Protein AF-A0A235BPC6-F1 (afdb_monomer)

Structure (mmCIF, N/CA/C/O backbone):
data_AF-A0A235BPC6-F1
#
_entry.id   AF-A0A235BPC6-F1
#
loop_
_atom_site.group_PDB
_atom_site.id
_atom_site.type_symbol
_atom_site.label_atom_id
_atom_site.label_alt_id
_atom_site.label_comp_id
_atom_site.label_asym_id
_atom_site.label_entity_id
_atom_site.label_seq_id
_atom_site.pdbx_PDB_ins_code
_atom_site.Cartn_x
_atom_site.Cartn_y
_atom_site.Cartn_z
_atom_site.occupancy
_atom_site.B_iso_or_equiv
_atom_site.auth_seq_id
_atom_site.auth_comp_id
_atom_site.auth_asym_id
_atom_site.auth_atom_id
_atom_site.pdbx_PDB_model_num
ATOM 1 N N . MET A 1 1 ? -9.618 -4.791 -4.741 1.00 77.25 1 MET A N 1
ATOM 2 C CA . MET A 1 1 ? -10.696 -5.537 -4.053 1.00 77.25 1 MET A CA 1
ATOM 3 C C . MET A 1 1 ? -10.531 -5.384 -2.550 1.00 77.25 1 MET A C 1
ATOM 5 O O . MET A 1 1 ? -9.398 -5.250 -2.100 1.00 77.25 1 MET A O 1
ATOM 9 N N . GLY A 1 2 ? -11.625 -5.402 -1.790 1.00 83.94 2 GLY A N 1
ATOM 10 C CA . GLY A 1 2 ? -11.608 -5.331 -0.327 1.00 83.94 2 GLY A CA 1
ATOM 11 C C . GLY A 1 2 ? -12.737 -6.159 0.284 1.00 83.94 2 GLY A C 1
ATOM 12 O O . GLY A 1 2 ? -13.767 -6.357 -0.355 1.00 83.94 2 GLY A O 1
ATOM 13 N N . PHE A 1 3 ? -12.518 -6.650 1.498 1.00 88.00 3 PHE A N 1
ATOM 14 C CA . PHE A 1 3 ? -13.425 -7.493 2.269 1.00 88.00 3 PHE A CA 1
ATOM 15 C C . PHE A 1 3 ? -13.431 -7.025 3.731 1.00 88.00 3 PHE A C 1
ATOM 17 O O . PHE A 1 3 ? -12.368 -6.809 4.314 1.00 88.00 3 PHE A O 1
ATOM 24 N N . GLU A 1 4 ? -14.618 -6.873 4.319 1.00 90.44 4 GLU A N 1
ATOM 25 C CA . GLU A 1 4 ? -14.821 -6.602 5.748 1.00 90.44 4 GLU A CA 1
ATOM 26 C C . GLU A 1 4 ? -15.591 -7.774 6.367 1.00 90.44 4 GLU A C 1
ATOM 28 O O . GLU A 1 4 ? -16.585 -8.232 5.805 1.00 90.44 4 GLU A O 1
ATOM 33 N N . TYR A 1 5 ? -15.154 -8.231 7.540 1.00 91.75 5 TYR A N 1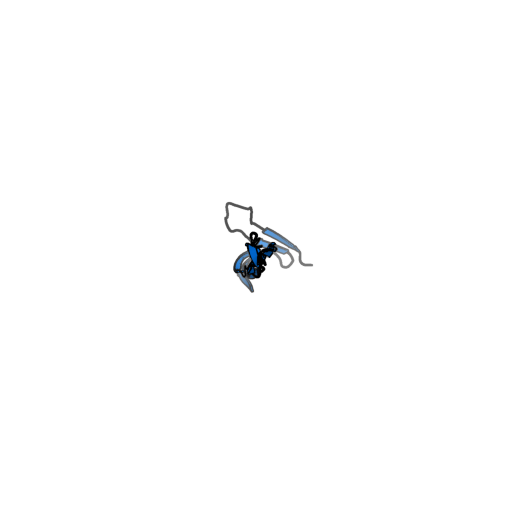
ATOM 34 C CA . TYR A 1 5 ? -15.825 -9.271 8.314 1.00 91.75 5 TYR A CA 1
ATOM 35 C C . TYR A 1 5 ? -15.955 -8.857 9.777 1.00 91.75 5 TYR A C 1
ATOM 37 O O . TYR A 1 5 ? -14.959 -8.567 10.437 1.00 91.75 5 TYR A O 1
ATOM 45 N N . ARG A 1 6 ? -17.180 -8.853 10.309 1.00 92.00 6 ARG A N 1
ATOM 46 C CA . ARG A 1 6 ? -17.443 -8.536 11.720 1.00 92.00 6 ARG A CA 1
ATOM 47 C C . ARG A 1 6 ? -17.251 -9.793 12.556 1.00 92.00 6 ARG A C 1
ATOM 49 O O . ARG A 1 6 ? -18.015 -10.742 12.430 1.00 92.00 6 ARG A O 1
ATOM 56 N N . ILE A 1 7 ? -16.215 -9.788 13.391 1.00 90.06 7 ILE A N 1
ATOM 57 C CA . ILE A 1 7 ? -15.919 -10.872 14.337 1.00 90.06 7 ILE A CA 1
ATOM 58 C C . ILE A 1 7 ? -16.857 -10.755 15.545 1.00 90.06 7 ILE A C 1
ATOM 60 O O . ILE A 1 7 ? -17.407 -11.747 16.010 1.00 90.06 7 ILE A O 1
ATOM 64 N N . LEU A 1 8 ? -17.049 -9.528 16.035 1.00 89.88 8 LEU A N 1
ATOM 65 C CA . LEU A 1 8 ? -17.964 -9.163 17.118 1.00 89.88 8 LEU A CA 1
ATOM 66 C C . LEU A 1 8 ? -18.650 -7.841 16.747 1.00 89.88 8 LEU A C 1
ATOM 68 O O . LEU A 1 8 ? -18.163 -7.127 15.873 1.00 89.88 8 LEU A O 1
ATOM 72 N N . SER A 1 9 ? -19.737 -7.469 17.434 1.00 86.31 9 SER A N 1
ATOM 73 C CA . SER A 1 9 ? -20.441 -6.201 17.163 1.00 86.31 9 SER A CA 1
ATOM 74 C C . SER A 1 9 ? -19.511 -4.972 17.117 1.00 86.31 9 SER A C 1
ATOM 76 O O . SER A 1 9 ? -19.614 -4.214 16.153 1.00 86.31 9 SER A O 1
ATOM 78 N N . PRO A 1 10 ? -18.560 -4.785 18.061 1.00 92.56 10 PRO A N 1
ATOM 79 C CA . PRO A 1 10 ? -17.619 -3.675 17.992 1.00 92.56 10 PRO A CA 1
ATOM 80 C C . PRO A 1 10 ? -16.332 -3.986 17.212 1.00 92.56 10 PRO A C 1
ATOM 82 O O . PRO A 1 10 ? -15.485 -3.108 17.155 1.00 92.56 10 PRO A O 1
ATOM 85 N N . LEU A 1 11 ? -16.112 -5.189 16.657 1.00 93.75 11 LEU A N 1
ATOM 86 C CA . LEU A 1 11 ? -14.808 -5.596 16.103 1.00 93.75 11 LEU A CA 1
ATOM 87 C C . LEU A 1 11 ? -14.918 -6.183 14.688 1.00 93.75 11 LEU A C 1
ATOM 89 O O . LEU A 1 11 ? -15.480 -7.264 14.491 1.00 93.75 11 LEU A O 1
ATOM 93 N N . ALA A 1 12 ? -14.298 -5.513 13.718 1.00 93.56 12 ALA A N 1
ATOM 94 C CA . ALA A 1 12 ? -14.239 -5.933 12.322 1.00 93.56 12 ALA A CA 1
ATOM 95 C C . ALA A 1 12 ? -12.798 -6.174 11.849 1.00 93.56 12 ALA A C 1
ATOM 97 O O . ALA A 1 12 ? -11.904 -5.373 12.107 1.00 93.56 12 ALA A O 1
ATOM 98 N N . LEU A 1 13 ? -12.584 -7.254 11.100 1.00 91.62 13 LEU A N 1
ATOM 99 C CA . LEU A 1 13 ? -11.382 -7.489 10.304 1.00 91.62 13 LEU A CA 1
ATOM 100 C C . LEU A 1 13 ? -11.584 -6.896 8.906 1.00 91.62 13 LEU A C 1
ATOM 102 O O . LEU A 1 13 ? -12.655 -7.050 8.317 1.00 91.62 13 LEU A O 1
ATOM 106 N N . ARG A 1 14 ? -10.544 -6.280 8.343 1.00 90.44 14 ARG A N 1
ATOM 107 C CA . ARG A 1 14 ? -10.509 -5.845 6.942 1.00 90.44 14 ARG A CA 1
ATOM 108 C C . ARG A 1 14 ? -9.321 -6.450 6.220 1.00 90.44 14 ARG A C 1
ATOM 110 O O . ARG A 1 14 ? -8.218 -6.468 6.756 1.00 90.44 14 ARG A O 1
ATOM 117 N N . LEU A 1 15 ? -9.550 -6.900 4.993 1.00 89.25 15 LEU A N 1
ATOM 118 C CA . LEU A 1 15 ? -8.546 -7.449 4.084 1.00 89.25 15 LEU A CA 1
ATOM 119 C C . LEU A 1 15 ? -8.702 -6.778 2.717 1.00 89.25 15 LEU A C 1
ATOM 121 O O . LEU A 1 15 ? -9.820 -6.531 2.266 1.00 89.25 15 LEU A O 1
ATOM 125 N N . GLY A 1 16 ? -7.598 -6.486 2.042 1.00 87.62 16 GLY A N 1
ATOM 126 C CA . GLY A 1 16 ? -7.588 -5.801 0.757 1.00 87.62 16 GLY A CA 1
ATOM 127 C C . GLY A 1 16 ? -6.460 -6.273 -0.148 1.00 87.62 16 GLY A C 1
ATOM 128 O O . GLY A 1 16 ? -5.417 -6.738 0.306 1.00 87.62 16 GLY A O 1
ATOM 129 N N . ALA A 1 17 ? -6.686 -6.151 -1.452 1.00 87.12 17 ALA A N 1
ATOM 130 C CA . ALA A 1 17 ? -5.693 -6.419 -2.481 1.00 87.12 17 ALA A CA 1
ATOM 131 C C . ALA A 1 17 ? -5.834 -5.398 -3.617 1.00 87.12 17 ALA A C 1
ATOM 133 O O . ALA A 1 17 ? -6.921 -5.231 -4.188 1.00 87.12 17 ALA A O 1
ATOM 134 N N . ILE A 1 18 ? -4.733 -4.730 -3.950 1.00 87.44 18 ILE A N 1
ATOM 135 C CA . ILE A 1 18 ? -4.612 -3.787 -5.061 1.00 87.44 18 ILE A CA 1
ATOM 136 C C . ILE A 1 18 ? -3.647 -4.409 -6.068 1.00 87.44 18 ILE A C 1
ATOM 138 O O . ILE A 1 18 ? -2.458 -4.538 -5.795 1.00 87.44 18 ILE A O 1
ATOM 142 N N . HIS A 1 19 ? -4.161 -4.816 -7.228 1.00 86.38 19 HIS A N 1
ATOM 143 C CA . HIS A 1 19 ? -3.329 -5.261 -8.344 1.00 86.38 19 HIS A CA 1
ATOM 144 C C . HIS A 1 19 ? -3.016 -4.067 -9.247 1.00 86.38 19 HIS A C 1
ATOM 146 O O . HIS A 1 19 ? -3.921 -3.307 -9.600 1.00 86.38 19 HIS A O 1
ATOM 152 N N . ARG A 1 20 ? -1.750 -3.909 -9.626 1.00 87.00 20 ARG A N 1
ATOM 153 C CA . ARG A 1 20 ? -1.259 -2.832 -10.486 1.00 87.00 20 ARG A CA 1
ATOM 154 C C . ARG A 1 20 ? -0.470 -3.436 -11.641 1.00 87.00 20 ARG A C 1
ATOM 156 O O . ARG A 1 20 ? 0.371 -4.308 -11.438 1.00 87.00 20 ARG A O 1
ATOM 163 N N . ILE A 1 21 ? -0.738 -2.942 -12.844 1.00 89.12 21 ILE A N 1
ATOM 164 C CA . ILE A 1 21 ? -0.009 -3.304 -14.059 1.00 89.12 21 ILE A CA 1
ATOM 165 C C . ILE A 1 21 ? 0.640 -2.028 -14.585 1.00 89.12 21 ILE A C 1
ATOM 167 O O . ILE A 1 21 ? -0.052 -1.050 -14.870 1.00 89.12 21 ILE A O 1
ATOM 171 N N . THR A 1 22 ? 1.964 -2.035 -14.677 1.00 83.81 22 THR A N 1
ATOM 172 C CA . THR A 1 22 ? 2.779 -0.911 -15.137 1.00 83.81 22 THR A CA 1
ATOM 173 C C . THR A 1 22 ? 3.418 -1.287 -16.464 1.00 83.81 22 THR A C 1
ATOM 175 O O . THR A 1 22 ? 4.174 -2.253 -16.523 1.00 83.81 22 THR A O 1
ATOM 178 N N . TRP A 1 23 ? 3.141 -0.514 -17.509 1.00 76.81 23 TRP A N 1
ATOM 179 C CA . TRP A 1 23 ? 3.720 -0.685 -18.842 1.00 76.81 23 TRP A CA 1
ATOM 180 C C . TRP A 1 23 ? 4.785 0.397 -19.063 1.00 76.81 23 TRP A C 1
ATOM 182 O O . TRP A 1 23 ? 4.595 1.547 -18.662 1.00 76.81 23 TRP A O 1
ATOM 192 N N . ARG A 1 24 ? 5.915 0.032 -19.664 1.00 72.75 24 ARG A N 1
ATOM 193 C CA . ARG A 1 24 ? 7.049 0.909 -19.985 1.00 72.75 24 ARG A CA 1
ATOM 194 C C . ARG A 1 24 ? 7.579 0.469 -21.343 1.00 72.75 24 ARG A C 1
ATOM 196 O O . ARG A 1 24 ? 8.153 -0.608 -21.391 1.00 72.75 24 ARG A O 1
ATOM 203 N N . ASP A 1 25 ? 7.400 1.291 -22.375 1.00 66.06 25 ASP A N 1
ATOM 204 C CA . ASP A 1 25 ? 7.706 0.984 -23.784 1.00 66.06 25 ASP A CA 1
ATOM 205 C C . ASP A 1 25 ? 8.696 1.983 -24.412 1.00 66.06 25 ASP A C 1
ATOM 207 O O . ASP A 1 25 ? 8.683 3.159 -24.043 1.00 66.06 25 ASP A O 1
ATOM 211 N N . ILE A 1 26 ? 9.510 1.525 -25.383 1.00 58.97 26 ILE A N 1
ATOM 212 C CA . ILE A 1 26 ? 10.392 2.309 -26.291 1.00 58.97 26 ILE A CA 1
ATOM 213 C C . ILE A 1 26 ? 10.741 1.440 -27.547 1.00 58.97 26 ILE A C 1
ATOM 215 O O . ILE A 1 26 ? 10.543 0.227 -27.486 1.00 58.97 26 ILE A O 1
ATOM 219 N N . THR A 1 27 ? 11.314 1.978 -28.646 1.00 60.09 27 THR A N 1
ATOM 220 C CA . THR A 1 27 ? 11.661 1.243 -29.908 1.00 60.09 27 THR A CA 1
ATOM 221 C C . THR A 1 27 ? 13.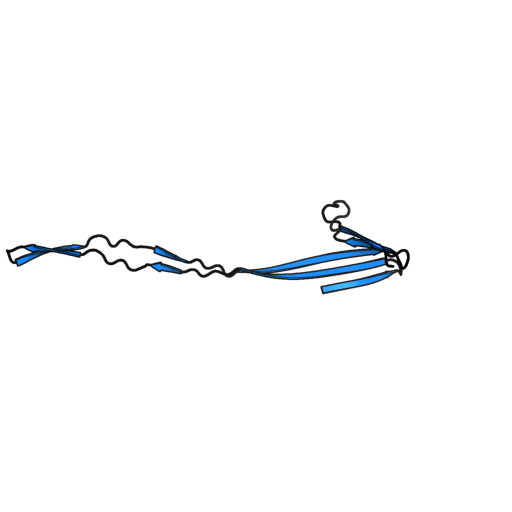129 1.408 -30.405 1.00 60.09 27 THR A 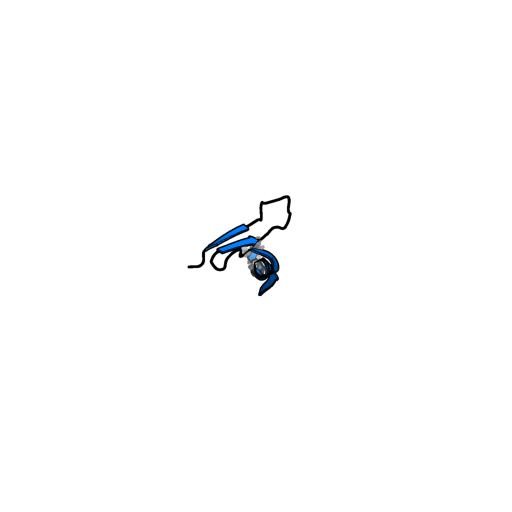C 1
ATOM 223 O O . THR A 1 27 ? 13.548 2.512 -30.742 1.00 60.09 27 THR A O 1
ATOM 226 N N . SER A 1 28 ? 13.905 0.312 -30.518 1.00 53.47 28 SER A N 1
ATOM 227 C CA . SER A 1 28 ? 15.368 0.233 -30.786 1.00 53.47 28 SER A CA 1
ATOM 228 C C . SER A 1 28 ? 15.671 0.001 -32.231 1.00 53.47 28 SER A C 1
ATOM 230 O O . SER A 1 28 ? 15.234 -0.989 -32.816 1.00 53.47 28 SER A O 1
ATOM 232 N N . ILE A 1 29 ? 16.478 0.887 -32.790 1.00 59.34 29 ILE A N 1
ATOM 233 C CA . ILE A 1 29 ? 16.800 0.869 -34.203 1.00 59.34 29 ILE A CA 1
ATOM 234 C C . ILE A 1 29 ? 18.196 1.465 -34.359 1.00 59.34 29 ILE A C 1
ATOM 236 O O . ILE A 1 29 ? 18.353 2.656 -34.630 1.00 59.34 29 ILE A O 1
ATOM 240 N N . GLU A 1 30 ? 19.226 0.638 -34.179 1.00 55.12 30 GLU A N 1
ATOM 241 C CA . GLU A 1 30 ? 20.552 0.992 -34.683 1.00 55.12 30 GLU A CA 1
ATOM 242 C C . GLU A 1 30 ? 20.533 0.871 -36.211 1.00 55.12 30 GLU A C 1
ATOM 244 O O . GLU A 1 30 ? 20.530 -0.224 -36.774 1.00 55.12 30 GLU A O 1
ATOM 249 N N . LYS A 1 31 ? 20.442 2.015 -36.894 1.00 53.53 31 LYS A N 1
ATOM 250 C CA . LYS A 1 31 ? 20.393 2.106 -38.353 1.00 53.53 31 LYS A CA 1
ATOM 251 C C . LYS A 1 31 ? 21.690 2.717 -38.859 1.00 53.53 31 LYS A C 1
ATOM 253 O O . LYS A 1 31 ? 21.948 3.903 -38.659 1.00 53.53 31 LYS A O 1
ATOM 258 N N . LEU A 1 32 ? 22.472 1.918 -39.579 1.00 54.22 32 LEU A N 1
ATOM 259 C CA . LEU A 1 32 ? 23.578 2.424 -40.385 1.00 54.22 32 LEU A CA 1
ATOM 260 C C . LEU A 1 32 ? 23.010 3.352 -41.464 1.00 54.22 32 LEU A C 1
ATOM 262 O O . LEU A 1 32 ? 22.332 2.907 -42.393 1.00 54.22 32 LEU A O 1
ATOM 266 N N . VAL A 1 33 ? 23.260 4.654 -41.324 1.00 56.53 33 VAL A N 1
ATOM 267 C CA . VAL A 1 33 ? 22.966 5.623 -42.379 1.00 56.53 33 VAL A CA 1
ATOM 268 C C . VAL A 1 33 ? 24.086 5.499 -43.407 1.00 56.53 33 VAL A C 1
ATOM 270 O O . VAL A 1 33 ? 25.261 5.651 -43.070 1.00 56.53 33 VAL A O 1
ATOM 273 N N . ALA A 1 34 ? 23.728 5.148 -44.645 1.00 54.19 34 ALA A N 1
ATOM 274 C CA . ALA A 1 34 ? 24.701 4.878 -45.697 1.00 54.19 34 ALA A CA 1
ATOM 275 C C . ALA A 1 34 ? 25.609 6.094 -45.933 1.00 54.19 34 ALA A C 1
ATOM 277 O O . ALA A 1 34 ? 25.130 7.217 -46.087 1.00 54.19 34 ALA A O 1
ATOM 278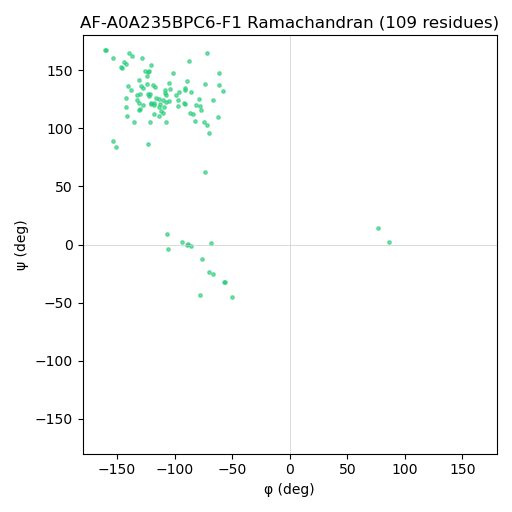 N N . SER A 1 35 ? 26.916 5.845 -45.985 1.00 57.34 35 SER A N 1
ATOM 279 C CA . SER A 1 35 ? 27.932 6.861 -46.238 1.00 57.34 35 SER A CA 1
ATOM 280 C C . SER A 1 35 ? 28.591 6.592 -47.580 1.00 57.34 35 SER A C 1
ATOM 282 O O . SER A 1 35 ? 29.184 5.533 -47.783 1.00 57.34 35 SER A O 1
ATOM 284 N N . SER A 1 36 ? 28.458 7.534 -48.510 1.00 59.47 36 SER A N 1
ATOM 285 C CA . SER A 1 36 ? 29.129 7.478 -49.806 1.00 59.47 36 SER A CA 1
ATOM 286 C C . SER A 1 36 ? 30.576 7.973 -49.659 1.00 59.47 36 SER A C 1
ATOM 288 O O . SER A 1 36 ? 30.757 9.138 -49.281 1.00 59.47 36 SER A O 1
ATOM 290 N N . PRO A 1 37 ? 31.605 7.160 -49.969 1.00 62.81 37 PRO A N 1
ATOM 291 C CA . PRO A 1 37 ? 32.984 7.640 -50.002 1.00 62.81 37 PRO A CA 1
ATOM 292 C C . PRO A 1 37 ? 33.142 8.742 -51.056 1.00 62.81 37 PRO A C 1
ATOM 294 O O . PRO A 1 37 ? 32.490 8.722 -52.103 1.00 62.81 37 PRO A O 1
ATOM 297 N N . ARG A 1 38 ? 34.034 9.704 -50.802 1.00 60.56 38 ARG A N 1
ATOM 298 C CA . ARG A 1 38 ? 34.397 10.711 -51.808 1.00 60.56 38 ARG A CA 1
ATOM 299 C C . ARG A 1 38 ? 35.344 10.078 -52.824 1.00 60.56 38 ARG A C 1
ATOM 301 O O . ARG A 1 38 ? 36.452 9.703 -52.460 1.00 60.56 38 ARG A O 1
ATOM 308 N N . LEU A 1 39 ? 34.918 9.984 -54.079 1.00 70.12 39 LEU A N 1
ATOM 309 C CA . LEU A 1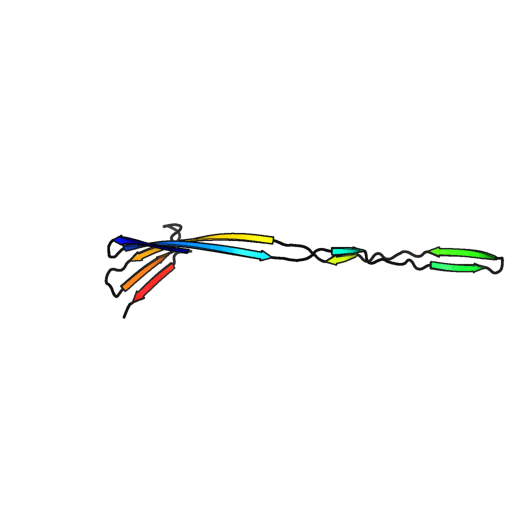 39 ? 35.771 9.583 -55.198 1.00 70.12 39 LEU A CA 1
ATOM 310 C C . LEU A 1 39 ? 36.404 10.821 -55.835 1.00 70.12 39 LEU A C 1
ATOM 312 O O . LEU A 1 39 ? 35.698 11.705 -56.317 1.00 70.12 39 LEU A O 1
ATOM 316 N N . THR A 1 40 ? 37.733 10.858 -55.849 1.00 71.81 40 THR A N 1
ATOM 317 C CA . THR A 1 40 ? 38.531 11.843 -56.582 1.00 71.81 40 THR A CA 1
ATOM 318 C C . THR A 1 40 ? 39.200 11.131 -57.748 1.00 71.81 40 THR A C 1
ATOM 320 O O . THR A 1 40 ? 39.996 10.219 -57.537 1.00 71.81 40 THR A O 1
ATOM 323 N N . ARG A 1 41 ? 38.893 11.551 -58.975 1.00 76.44 41 ARG A N 1
ATOM 324 C CA . ARG A 1 41 ? 39.545 11.068 -60.195 1.00 76.44 41 ARG A CA 1
ATOM 325 C C . ARG A 1 41 ? 40.432 12.169 -60.765 1.00 76.44 41 ARG A C 1
ATOM 327 O O . ARG A 1 41 ? 39.985 13.306 -60.897 1.00 76.44 41 ARG A O 1
ATOM 334 N N . THR A 1 42 ? 41.659 11.808 -61.115 1.00 76.12 42 THR A N 1
ATOM 335 C CA . THR A 1 42 ? 42.630 12.675 -61.783 1.00 76.12 42 THR A CA 1
ATOM 336 C C . THR A 1 42 ? 43.026 12.018 -63.097 1.00 76.12 42 THR A C 1
ATOM 338 O O . THR A 1 42 ? 43.760 11.029 -63.102 1.00 76.12 42 THR A O 1
ATOM 341 N N . ASP A 1 43 ? 42.525 12.552 -64.206 1.00 77.19 43 ASP A N 1
ATOM 342 C CA . ASP A 1 43 ? 42.924 12.150 -65.555 1.00 77.19 43 ASP A CA 1
ATOM 343 C C . ASP A 1 43 ? 44.177 12.929 -65.984 1.00 77.19 43 ASP A C 1
ATOM 345 O O . ASP A 1 43 ? 44.232 14.156 -65.858 1.00 77.19 43 ASP A O 1
ATOM 349 N N . TYR A 1 44 ? 45.185 12.223 -66.494 1.00 67.75 44 TYR A N 1
ATOM 350 C CA . TYR A 1 44 ? 46.426 12.805 -66.997 1.00 67.75 44 TYR A CA 1
ATOM 351 C C . TYR A 1 44 ? 46.402 12.871 -68.531 1.00 67.75 44 TYR A C 1
ATOM 353 O O . TYR A 1 44 ? 45.809 12.037 -69.216 1.00 67.75 44 TYR A O 1
ATOM 361 N N . GLY A 1 45 ? 47.045 13.899 -69.096 1.00 63.50 45 GLY A N 1
ATOM 362 C CA . GLY A 1 45 ? 46.996 14.207 -70.535 1.00 63.50 45 GLY A CA 1
ATOM 363 C C . GLY A 1 45 ? 47.688 13.195 -71.462 1.00 63.50 45 GLY A C 1
ATOM 364 O O . GLY A 1 45 ? 47.716 13.409 -72.670 1.00 63.50 45 GLY A O 1
ATOM 365 N N . ASP A 1 46 ? 48.243 12.116 -70.910 1.00 68.88 46 ASP A N 1
ATOM 366 C CA . ASP A 1 46 ? 48.806 10.963 -71.620 1.00 68.88 46 ASP A CA 1
ATOM 367 C C . ASP A 1 46 ? 47.794 9.811 -71.801 1.00 68.88 46 ASP A C 1
ATOM 369 O O . ASP A 1 46 ? 48.128 8.773 -72.372 1.00 68.88 46 ASP A O 1
ATOM 373 N N . GLY A 1 47 ? 46.548 9.991 -71.343 1.00 64.44 47 GLY A N 1
ATOM 374 C CA . GLY A 1 47 ? 45.492 8.978 -71.397 1.00 64.44 47 GLY A CA 1
ATOM 375 C C . GLY A 1 47 ? 45.497 8.008 -70.212 1.00 64.44 47 GLY A C 1
ATOM 376 O O . GLY A 1 47 ? 44.660 7.105 -70.169 1.00 64.44 47 GLY A O 1
ATOM 377 N N . THR A 1 48 ? 46.400 8.186 -69.245 1.00 67.31 48 THR A N 1
ATOM 378 C CA . THR A 1 48 ? 46.353 7.478 -67.962 1.00 67.31 48 THR A CA 1
ATOM 379 C C . THR A 1 48 ? 45.487 8.235 -66.954 1.00 67.31 48 THR A C 1
ATOM 381 O O . THR A 1 48 ? 45.246 9.435 -67.082 1.00 67.31 48 THR A O 1
ATOM 384 N N . PHE A 1 49 ? 44.988 7.541 -65.932 1.00 65.50 49 PHE A N 1
ATOM 385 C CA . PHE A 1 49 ? 44.211 8.161 -64.863 1.00 65.50 49 PHE A CA 1
ATOM 386 C C . PHE A 1 49 ? 44.531 7.523 -63.513 1.00 65.50 49 PHE A C 1
ATOM 388 O O . PHE A 1 49 ? 44.957 6.371 -63.436 1.00 65.50 49 PHE A O 1
ATOM 395 N N . SER A 1 50 ? 44.302 8.282 -62.446 1.00 65.44 50 SER A N 1
ATOM 396 C CA . SER A 1 50 ? 44.376 7.814 -61.065 1.00 65.44 50 SER A CA 1
ATOM 397 C C . SER A 1 50 ? 43.044 8.075 -60.370 1.00 65.44 50 SER A C 1
ATOM 399 O O . SER A 1 50 ? 42.514 9.186 -60.422 1.00 65.44 50 SER A O 1
ATOM 401 N N . GLU A 1 51 ? 42.493 7.050 -59.725 1.00 71.19 51 GLU A N 1
ATOM 402 C CA . GLU A 1 51 ? 41.273 7.141 -58.923 1.00 71.19 51 GLU A CA 1
ATOM 403 C C . GLU A 1 51 ? 41.606 6.897 -57.452 1.00 71.19 51 GLU A C 1
ATOM 405 O O . GLU A 1 51 ? 42.187 5.877 -57.082 1.00 71.19 51 GLU A O 1
ATOM 410 N N . PHE A 1 52 ? 41.219 7.846 -56.603 1.00 68.56 52 PHE A N 1
ATOM 411 C CA . PHE A 1 52 ? 41.370 7.775 -55.159 1.00 68.56 52 PHE A CA 1
ATOM 412 C C . PHE A 1 52 ? 39.993 7.816 -54.496 1.00 68.56 52 PHE A C 1
ATOM 414 O O . PHE A 1 52 ? 39.301 8.838 -54.521 1.00 68.56 52 PHE A O 1
ATOM 421 N N . ALA A 1 53 ? 39.597 6.704 -53.879 1.00 68.12 53 ALA A N 1
ATOM 422 C CA . ALA A 1 53 ? 38.445 6.658 -52.991 1.00 68.12 53 ALA A CA 1
ATOM 423 C C . ALA A 1 53 ? 38.884 7.051 -51.572 1.00 68.12 53 ALA A C 1
ATOM 425 O O . ALA A 1 53 ? 39.643 6.331 -50.926 1.00 68.12 53 ALA A O 1
ATOM 426 N N . GLY A 1 54 ? 38.401 8.194 -51.086 1.00 64.31 54 GLY A N 1
ATOM 427 C CA . GLY A 1 54 ? 38.535 8.587 -49.686 1.00 64.31 54 GLY A CA 1
ATOM 428 C C . GLY A 1 54 ? 37.635 7.757 -48.765 1.00 64.31 54 GLY A C 1
ATOM 429 O O . GLY A 1 54 ? 36.691 7.104 -49.208 1.00 64.31 54 GLY A O 1
ATOM 430 N N . GLU A 1 55 ? 37.907 7.806 -47.462 1.00 61.31 55 GLU A N 1
ATOM 431 C CA . GLU A 1 55 ? 37.195 7.002 -46.464 1.00 61.31 55 GLU A CA 1
ATOM 432 C C . GLU A 1 55 ? 35.687 7.316 -46.394 1.00 61.31 55 GLU A C 1
ATOM 434 O O . GLU A 1 55 ? 35.262 8.476 -46.379 1.00 61.31 55 GLU A O 1
ATOM 439 N N . ALA A 1 56 ? 34.862 6.268 -46.303 1.00 60.19 56 ALA A N 1
ATOM 440 C CA . ALA A 1 56 ? 33.428 6.389 -46.056 1.00 60.19 56 ALA A CA 1
ATOM 441 C C . ALA A 1 56 ? 33.162 6.552 -44.549 1.00 60.19 56 ALA A C 1
ATOM 443 O O . ALA A 1 56 ? 33.250 5.591 -43.785 1.00 60.19 56 ALA A O 1
ATOM 444 N N . GLN A 1 57 ? 32.804 7.762 -44.111 1.00 59.00 57 GLN A N 1
ATOM 445 C CA . GLN A 1 57 ? 32.483 8.039 -42.706 1.00 59.00 57 GLN A CA 1
ATOM 446 C C . GLN A 1 57 ? 31.157 7.383 -42.295 1.00 59.00 57 GLN A C 1
ATOM 448 O O . GLN A 1 57 ? 30.085 7.949 -42.529 1.00 59.00 57 GLN A O 1
ATOM 453 N N . GLN A 1 58 ? 31.202 6.199 -41.687 1.00 57.06 58 GLN A N 1
ATOM 454 C CA . GLN A 1 58 ? 30.004 5.533 -41.172 1.00 57.06 58 GLN A CA 1
ATOM 455 C C . GLN A 1 58 ? 29.399 6.326 -40.006 1.00 57.06 58 GLN A C 1
ATOM 457 O O . GLN A 1 58 ? 30.067 6.582 -39.008 1.00 57.06 58 GLN A O 1
ATOM 462 N N . HIS A 1 59 ? 28.121 6.686 -40.127 1.00 55.34 59 HIS A N 1
ATOM 463 C CA . HIS A 1 59 ? 27.363 7.347 -39.067 1.00 55.34 59 HIS A CA 1
ATOM 464 C C . HIS A 1 59 ? 26.362 6.339 -38.470 1.00 55.34 59 HIS A C 1
ATOM 466 O O . HIS A 1 59 ? 25.365 6.013 -39.126 1.00 55.34 59 HIS A O 1
ATOM 472 N N . PRO A 1 60 ? 26.605 5.808 -37.255 1.00 55.88 60 PRO A N 1
ATOM 473 C CA . PRO A 1 60 ? 25.652 4.930 -36.587 1.00 55.88 60 PRO A CA 1
ATOM 474 C C . PRO A 1 60 ? 24.478 5.759 -36.051 1.00 55.88 60 PRO A C 1
ATOM 476 O O . PRO A 1 60 ? 24.599 6.455 -35.044 1.00 55.88 60 PRO A O 1
ATOM 479 N N . GLY A 1 61 ? 23.322 5.684 -36.713 1.00 53.84 61 GLY A N 1
ATOM 480 C CA . GLY A 1 61 ? 22.071 6.150 -36.123 1.00 53.84 61 GLY A CA 1
ATOM 481 C C . GLY A 1 61 ? 21.614 5.167 -35.048 1.00 53.84 61 GLY A C 1
ATOM 482 O O . GLY A 1 61 ? 21.692 3.961 -35.268 1.00 53.84 61 GLY A O 1
ATOM 483 N N . LYS A 1 62 ? 21.119 5.661 -33.908 1.00 54.91 62 LYS A N 1
ATOM 484 C CA . LYS A 1 62 ? 20.496 4.845 -32.854 1.00 54.91 62 LYS A CA 1
ATOM 485 C C . LYS A 1 62 ? 19.073 5.317 -32.544 1.00 54.91 62 LYS A C 1
ATOM 487 O O . LYS A 1 62 ? 18.771 6.506 -32.597 1.00 54.91 62 LYS A O 1
ATOM 492 N N . SER A 1 63 ? 18.243 4.361 -32.158 1.00 54.22 63 SER A N 1
ATOM 493 C CA . SER A 1 63 ? 16.953 4.464 -31.459 1.00 54.22 63 SER A CA 1
ATOM 494 C C . SER A 1 63 ? 16.982 3.358 -30.381 1.00 54.22 63 SER A C 1
ATOM 496 O O . SER A 1 63 ? 17.803 2.455 -30.544 1.00 54.22 63 SER A O 1
ATOM 498 N N . GLU A 1 64 ? 16.150 3.348 -29.326 1.00 50.50 64 GLU A N 1
ATOM 499 C CA . GLU A 1 64 ? 16.218 2.328 -28.235 1.00 50.50 64 GLU A CA 1
ATOM 500 C C . GLU A 1 64 ? 14.875 1.634 -27.891 1.00 50.50 64 GLU A C 1
ATOM 502 O O . GLU A 1 64 ? 13.888 2.343 -27.773 1.00 50.50 64 GLU A O 1
ATOM 507 N N . THR A 1 65 ? 14.855 0.286 -27.700 1.00 57.31 65 THR A N 1
ATOM 508 C CA . THR A 1 65 ? 13.688 -0.627 -27.448 1.00 57.31 65 THR A CA 1
ATOM 509 C C . THR A 1 65 ? 13.686 -1.018 -25.999 1.00 57.31 65 THR A C 1
ATOM 511 O O . THR A 1 65 ? 14.611 -1.718 -25.586 1.00 57.31 65 THR A O 1
ATOM 514 N N . ILE A 1 66 ? 12.592 -0.754 -25.289 1.00 59.69 66 ILE A N 1
ATOM 515 C CA . ILE A 1 66 ? 12.348 -1.401 -24.002 1.00 59.69 66 ILE A CA 1
ATOM 516 C C . ILE A 1 66 ? 10.840 -1.454 -23.746 1.00 59.69 66 ILE A C 1
ATOM 518 O O . ILE A 1 66 ? 10.323 -0.544 -23.114 1.00 59.69 66 ILE A O 1
ATOM 522 N N . ASN A 1 67 ? 10.156 -2.515 -24.190 1.00 63.22 67 ASN A N 1
ATOM 523 C CA . ASN A 1 67 ? 8.779 -2.812 -23.770 1.00 63.22 67 ASN A CA 1
ATOM 524 C C . ASN A 1 67 ? 8.806 -3.747 -22.555 1.00 63.22 67 ASN A C 1
ATOM 526 O O . ASN A 1 67 ? 9.417 -4.812 -22.579 1.00 63.22 67 ASN A O 1
ATOM 530 N N . THR A 1 68 ? 8.206 -3.306 -21.455 1.00 73.94 68 THR A N 1
ATOM 531 C CA . THR A 1 68 ? 8.331 -3.865 -20.105 1.00 73.94 68 THR A CA 1
ATOM 532 C C . THR A 1 68 ? 6.976 -3.788 -19.423 1.00 73.94 68 THR A C 1
ATOM 534 O O . THR A 1 68 ? 6.445 -2.703 -19.206 1.00 73.94 68 THR A O 1
ATOM 537 N N . THR A 1 69 ? 6.423 -4.941 -19.053 1.00 80.25 69 THR A N 1
ATOM 538 C CA . THR A 1 69 ? 5.184 -5.025 -18.271 1.00 80.25 69 THR A CA 1
ATOM 539 C C . THR A 1 69 ? 5.505 -5.561 -16.884 1.00 80.25 69 THR A C 1
ATOM 541 O O . THR A 1 69 ? 5.936 -6.703 -16.737 1.00 80.25 69 THR A O 1
ATOM 544 N N . THR A 1 70 ? 5.300 -4.738 -15.861 1.00 83.94 70 THR A N 1
ATOM 545 C CA . THR A 1 70 ? 5.505 -5.097 -14.457 1.00 83.94 70 THR A CA 1
ATOM 546 C C . THR A 1 70 ? 4.155 -5.254 -13.777 1.00 83.94 70 THR A C 1
ATOM 548 O O . THR A 1 70 ? 3.368 -4.310 -13.722 1.00 83.94 70 THR A O 1
ATOM 551 N N . HIS A 1 71 ? 3.908 -6.429 -13.207 1.00 87.56 71 HIS A N 1
ATOM 552 C CA . HIS A 1 71 ? 2.748 -6.688 -12.359 1.00 87.56 71 HIS A CA 1
ATOM 553 C C . HIS A 1 71 ? 3.162 -6.592 -10.888 1.00 87.56 71 HIS A C 1
ATOM 555 O O . HIS A 1 71 ? 4.108 -7.260 -10.472 1.00 87.56 71 HIS A O 1
ATOM 561 N N . SER A 1 72 ? 2.442 -5.812 -10.083 1.00 88.81 72 SER A N 1
ATOM 562 C CA . SER A 1 72 ? 2.557 -5.834 -8.621 1.00 88.81 72 SER A CA 1
ATOM 563 C C . SER A 1 72 ? 1.192 -6.073 -7.979 1.00 88.81 72 SER A C 1
ATOM 565 O O . SER A 1 72 ? 0.149 -5.718 -8.529 1.00 88.81 72 SER A O 1
ATOM 567 N N . THR A 1 73 ? 1.184 -6.718 -6.813 1.00 86.88 73 THR A N 1
ATOM 568 C CA . THR A 1 73 ? -0.026 -6.876 -5.998 1.00 86.88 73 THR A CA 1
ATOM 569 C C . THR A 1 73 ? 0.298 -6.475 -4.571 1.00 86.88 73 THR A C 1
ATOM 571 O O . THR A 1 73 ? 1.130 -7.102 -3.920 1.00 86.88 73 THR A O 1
ATOM 574 N N . GLU A 1 74 ? -0.344 -5.414 -4.105 1.00 85.00 74 GLU A N 1
ATOM 575 C CA . GLU A 1 74 ? -0.201 -4.880 -2.756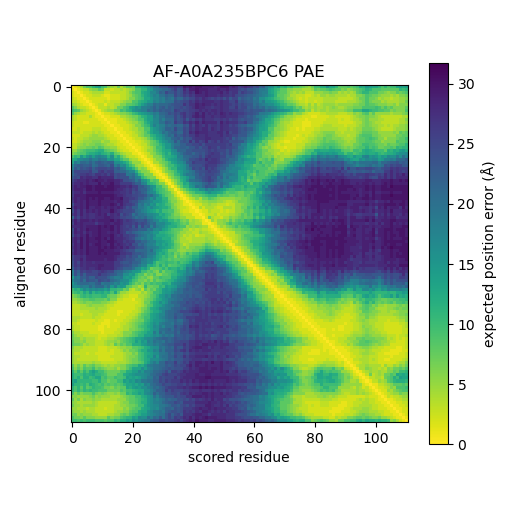 1.00 85.00 74 GLU A CA 1
ATOM 576 C C . GLU A 1 74 ? -1.354 -5.417 -1.903 1.00 85.00 74 GLU A C 1
ATOM 578 O O . GLU A 1 74 ? -2.528 -5.183 -2.207 1.00 85.00 74 GLU A O 1
ATOM 583 N N . PHE A 1 75 ? -1.029 -6.160 -0.844 1.00 84.88 75 PHE A N 1
ATOM 584 C CA . PHE A 1 75 ? -2.010 -6.662 0.116 1.00 84.88 75 PHE A CA 1
ATOM 585 C C . PHE A 1 75 ? -2.083 -5.731 1.323 1.00 84.88 75 PHE A C 1
ATOM 587 O O . PHE A 1 75 ? -1.061 -5.376 1.911 1.00 84.88 75 PHE A O 1
ATOM 594 N N . SER A 1 76 ? -3.298 -5.361 1.709 1.00 86.75 76 SER A N 1
ATOM 595 C CA . SER A 1 76 ? -3.575 -4.548 2.887 1.00 86.75 76 SER A CA 1
ATOM 596 C C . SER A 1 76 ? -4.470 -5.305 3.856 1.00 86.75 76 SER A C 1
ATOM 598 O O . SER A 1 76 ? -5.234 -6.195 3.481 1.00 86.75 76 SER A O 1
ATOM 600 N N . TYR A 1 77 ? -4.374 -4.956 5.131 1.00 89.06 77 TYR A N 1
ATOM 601 C CA . TYR A 1 77 ? -5.259 -5.481 6.156 1.00 89.06 77 TYR A CA 1
ATOM 602 C C . TYR A 1 77 ? -5.378 -4.497 7.312 1.00 89.06 77 TYR A C 1
ATOM 604 O O . TYR A 1 77 ? -4.546 -3.598 7.480 1.00 89.06 77 TYR A O 1
ATOM 612 N N . GLY A 1 78 ? -6.439 -4.668 8.092 1.00 91.38 78 GLY A N 1
ATOM 613 C CA . GLY A 1 78 ? -6.767 -3.795 9.200 1.00 91.38 78 GLY A CA 1
ATOM 614 C C . GLY A 1 78 ? -7.720 -4.422 10.206 1.00 91.38 78 GLY A C 1
ATOM 615 O O . GLY A 1 78 ? -8.359 -5.440 9.938 1.00 91.38 78 GLY A O 1
ATOM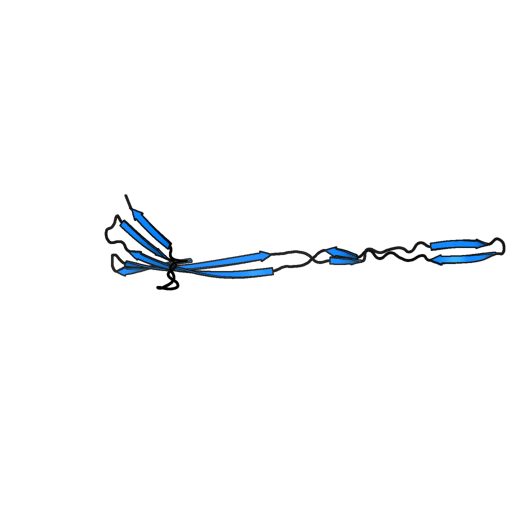 616 N N . ILE A 1 79 ? -7.832 -3.768 11.355 1.00 93.00 79 ILE A N 1
ATOM 617 C CA . ILE A 1 79 ? -8.844 -4.017 12.378 1.00 93.00 79 ILE A CA 1
ATOM 618 C C . ILE A 1 79 ? -9.598 -2.706 12.589 1.00 93.00 79 ILE A C 1
ATOM 620 O O . ILE A 1 79 ? -8.980 -1.666 12.807 1.00 93.00 79 ILE A O 1
ATOM 624 N N . GLY A 1 80 ? -10.924 -2.761 12.510 1.00 93.62 80 GLY A N 1
ATOM 625 C CA . GLY A 1 80 ? -11.818 -1.678 12.900 1.00 93.62 80 GLY A CA 1
ATOM 626 C C . GLY A 1 80 ? -12.472 -1.984 14.242 1.00 93.62 80 GLY A C 1
ATOM 627 O O . GLY A 1 80 ? -12.964 -3.093 14.457 1.00 93.62 80 GLY A O 1
ATOM 628 N N . TYR A 1 81 ? -12.493 -0.998 15.132 1.00 94.19 81 TYR A N 1
ATOM 629 C CA . TYR A 1 81 ? -13.128 -1.050 16.441 1.00 94.19 81 TYR A CA 1
ATOM 630 C C . TYR A 1 81 ? -14.192 0.048 16.557 1.00 94.19 81 TYR A C 1
ATOM 632 O O . TYR A 1 81 ? -13.895 1.227 16.393 1.00 94.19 81 TYR A O 1
ATOM 640 N N . SER A 1 82 ? -15.445 -0.326 16.804 1.00 94.75 82 SER A N 1
ATOM 641 C CA . SER A 1 82 ? -16.586 0.591 16.940 1.00 94.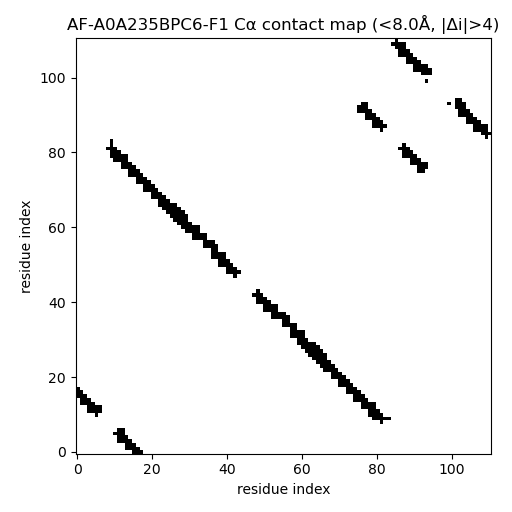75 82 SER A CA 1
ATOM 642 C C . SER A 1 82 ? -17.256 0.384 18.304 1.00 94.75 82 SER A C 1
ATOM 644 O O . SER A 1 82 ? -18.165 -0.437 18.409 1.00 94.75 82 SER A O 1
ATOM 646 N N . PRO A 1 83 ? -16.786 1.055 19.376 1.00 90.69 83 PRO A N 1
ATOM 647 C CA . PRO A 1 83 ? -17.304 0.852 20.735 1.00 90.69 83 PRO A CA 1
ATOM 648 C C . PRO A 1 83 ? -18.725 1.399 20.935 1.00 90.69 83 PRO A C 1
ATOM 650 O O . PRO A 1 83 ? -19.425 0.954 21.838 1.00 90.69 83 PRO A O 1
ATOM 653 N N . ILE A 1 84 ? -19.123 2.369 20.110 1.00 93.44 84 ILE A N 1
ATOM 654 C CA . ILE A 1 84 ? -20.457 2.971 20.020 1.00 93.44 84 ILE A CA 1
ATOM 655 C C . ILE A 1 84 ? -20.731 3.283 18.545 1.00 93.44 84 ILE A C 1
AT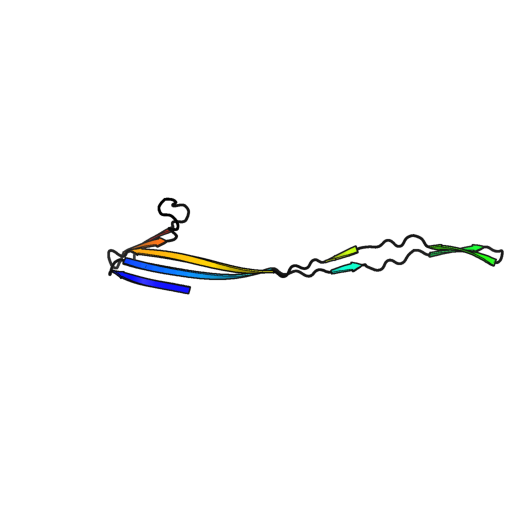OM 657 O O . ILE A 1 84 ? -19.784 3.480 17.782 1.00 93.44 84 ILE A O 1
ATOM 661 N N . ASP A 1 85 ? -21.997 3.386 18.143 1.00 89.75 85 ASP A N 1
ATOM 662 C CA . ASP A 1 85 ? -22.377 3.565 16.730 1.00 89.75 85 ASP A CA 1
ATOM 663 C C . ASP A 1 85 ? -21.731 4.803 16.076 1.00 89.75 85 ASP A C 1
ATOM 665 O O . ASP A 1 85 ? -21.359 4.776 14.899 1.00 89.75 85 ASP A O 1
ATOM 669 N N . ASN A 1 86 ? -21.517 5.858 16.868 1.00 94.12 86 ASN A N 1
ATOM 670 C CA . ASN A 1 86 ? -20.998 7.152 16.424 1.00 94.12 86 ASN A CA 1
ATOM 671 C C . ASN A 1 86 ? -19.458 7.257 16.425 1.00 94.12 86 ASN A C 1
ATOM 673 O O . ASN A 1 86 ? -18.929 8.310 16.071 1.00 94.12 86 ASN A O 1
ATOM 677 N N . LEU A 1 87 ? -18.723 6.206 16.809 1.00 92.81 87 LEU A N 1
ATOM 678 C CA . LEU A 1 87 ? -17.255 6.205 16.864 1.00 92.81 87 LEU A CA 1
ATOM 679 C C . LEU A 1 87 ? -16.683 4.954 16.199 1.00 92.81 87 LEU A C 1
ATOM 681 O O . LEU A 1 87 ? -17.033 3.834 16.554 1.00 92.81 87 LEU A O 1
ATOM 685 N N . GLN A 1 88 ? -15.737 5.150 15.286 1.00 93.56 88 GLN A N 1
ATOM 686 C CA . GLN A 1 88 ? -14.969 4.082 14.659 1.00 93.56 88 GLN A CA 1
ATOM 687 C C . GLN A 1 88 ? -13.472 4.404 14.731 1.00 93.56 88 GLN A C 1
ATOM 689 O O . GLN A 1 88 ? -13.048 5.498 14.368 1.00 93.56 88 GLN A O 1
ATOM 694 N N . ILE A 1 89 ? -12.680 3.447 15.206 1.00 94.06 89 ILE A N 1
ATOM 695 C CA . ILE A 1 89 ? -11.221 3.507 15.326 1.00 94.06 89 ILE A CA 1
ATOM 696 C C . ILE A 1 89 ? -10.652 2.403 14.443 1.00 94.06 89 ILE A C 1
ATOM 698 O O . ILE A 1 89 ? -10.962 1.235 14.655 1.00 94.06 89 ILE A O 1
ATOM 702 N N . ASP A 1 90 ? -9.814 2.748 13.475 1.00 92.38 90 ASP A N 1
ATOM 703 C CA . ASP A 1 90 ? -9.291 1.801 12.494 1.00 92.38 90 ASP A CA 1
ATOM 704 C C . ASP A 1 90 ? -7.763 1.765 12.533 1.00 92.38 90 ASP A C 1
ATOM 706 O O . ASP A 1 90 ? -7.109 2.804 12.457 1.00 92.38 90 ASP A O 1
ATOM 710 N N . ILE A 1 91 ? -7.193 0.563 12.624 1.00 91.94 91 ILE A N 1
ATOM 711 C CA . ILE A 1 91 ? -5.748 0.313 12.590 1.00 91.94 91 ILE A CA 1
ATOM 712 C C . ILE A 1 91 ? -5.442 -0.521 11.348 1.00 91.94 91 ILE A C 1
ATOM 714 O O . ILE A 1 91 ? -6.021 -1.590 11.160 1.00 91.94 91 ILE A O 1
ATOM 718 N N . MET A 1 92 ? -4.523 -0.061 10.502 1.00 89.25 92 MET A N 1
ATOM 719 C CA . MET A 1 92 ? -4.087 -0.753 9.283 1.00 89.25 92 MET A CA 1
ATOM 720 C C . MET A 1 92 ? -2.563 -0.879 9.215 1.00 89.25 92 MET A C 1
ATOM 722 O O . MET A 1 92 ? -1.841 -0.135 9.872 1.00 89.25 92 MET A O 1
ATOM 726 N N . GLY A 1 93 ? -2.070 -1.816 8.400 1.00 80.56 93 GLY A N 1
ATOM 727 C CA . GLY A 1 93 ? -0.642 -1.896 8.050 1.00 80.56 93 GLY A CA 1
ATOM 728 C C . GLY A 1 93 ? 0.283 -2.481 9.126 1.00 80.56 93 GLY A C 1
ATOM 729 O O . GLY A 1 93 ? 1.503 -2.386 9.002 1.00 80.56 93 GLY A O 1
ATOM 730 N N . PHE A 1 94 ? -0.267 -3.139 10.153 1.00 80.00 94 PHE A N 1
ATOM 731 C CA . PHE A 1 94 ? 0.488 -3.747 11.258 1.00 80.00 94 PHE A CA 1
ATOM 732 C C . PHE A 1 94 ? 1.234 -5.041 10.853 1.00 80.00 94 PHE A C 1
ATOM 734 O O . PHE A 1 94 ? 0.966 -6.136 11.344 1.00 80.00 94 PHE A O 1
ATOM 741 N N . GLN A 1 95 ? 2.185 -4.922 9.919 1.00 73.38 95 GLN A N 1
ATOM 742 C CA . GLN A 1 95 ? 3.037 -6.011 9.399 1.00 73.38 95 GLN A CA 1
ATOM 743 C C . GLN A 1 95 ? 4.003 -6.589 10.426 1.00 73.38 95 GLN A C 1
ATOM 745 O O . GLN A 1 95 ? 4.374 -7.759 10.346 1.00 73.38 95 GLN A O 1
ATOM 750 N N . LYS A 1 96 ? 4.362 -5.795 11.430 1.00 71.19 96 LYS A N 1
ATOM 751 C CA . LYS A 1 96 ? 5.130 -6.224 12.593 1.00 71.19 96 LYS A CA 1
ATOM 752 C C . LYS A 1 96 ? 4.550 -5.536 13.819 1.00 71.19 96 LYS A C 1
ATOM 754 O O . LYS A 1 96 ? 4.273 -4.340 13.784 1.00 71.19 96 LYS A O 1
ATOM 759 N N . LEU A 1 97 ? 4.389 -6.284 14.909 1.00 72.12 97 LEU A N 1
ATOM 760 C CA . LEU A 1 97 ? 3.882 -5.732 16.172 1.00 72.12 97 LEU A CA 1
ATOM 761 C C . LEU A 1 97 ? 4.927 -4.905 16.939 1.00 72.12 97 LEU A C 1
ATOM 763 O O . LEU A 1 97 ? 4.583 -4.190 17.872 1.00 72.12 97 LEU A O 1
ATOM 767 N N . THR A 1 98 ? 6.193 -4.999 16.534 1.00 73.94 98 THR A N 1
ATOM 768 C CA . THR A 1 98 ? 7.348 -4.312 17.132 1.00 73.94 98 THR A CA 1
ATOM 769 C C . THR A 1 98 ? 7.872 -3.143 16.292 1.00 73.94 98 THR A C 1
ATOM 771 O O . THR A 1 98 ? 8.820 -2.481 16.703 1.00 73.94 98 THR A O 1
ATOM 774 N N . ASP A 1 99 ? 7.306 -2.910 15.107 1.00 76.19 99 ASP A N 1
ATOM 775 C CA . ASP A 1 99 ? 7.767 -1.913 14.138 1.00 76.19 99 ASP A CA 1
ATOM 776 C C . ASP A 1 99 ? 6.545 -1.161 13.600 1.00 76.19 99 ASP A C 1
ATOM 778 O O . ASP A 1 99 ? 5.735 -1.684 12.829 1.00 76.19 99 ASP A O 1
ATOM 782 N N . PHE A 1 100 ? 6.404 0.071 14.088 1.00 77.62 100 PHE A N 1
ATOM 783 C CA . PHE A 1 100 ? 5.255 0.941 13.858 1.00 77.62 100 PHE A CA 1
ATOM 784 C C . PHE A 1 100 ? 5.351 1.749 12.556 1.00 77.62 100 PHE A C 1
ATOM 786 O O . PHE A 1 100 ? 4.419 2.480 12.236 1.00 77.62 100 PHE A O 1
ATOM 793 N N . THR A 1 101 ? 6.436 1.615 11.784 1.00 82.25 101 THR A N 1
ATOM 794 C CA . THR A 1 101 ? 6.731 2.469 10.615 1.00 82.25 101 THR A CA 1
ATOM 795 C C . THR A 1 101 ? 5.615 2.469 9.563 1.00 82.25 101 THR A C 1
ATOM 797 O O . THR A 1 101 ? 5.369 3.488 8.925 1.00 82.25 101 THR A O 1
ATOM 800 N N . ASN A 1 102 ? 4.908 1.343 9.417 1.00 81.75 102 ASN A N 1
ATOM 801 C CA . ASN A 1 102 ? 3.825 1.163 8.443 1.00 81.75 102 ASN A CA 1
ATOM 802 C C . ASN A 1 102 ? 2.417 1.154 9.073 1.00 81.75 102 ASN A C 1
ATOM 804 O O . ASN A 1 102 ? 1.445 0.822 8.393 1.00 81.75 102 ASN A O 1
ATOM 808 N N . TRP A 1 103 ? 2.286 1.479 10.364 1.00 87.75 103 TRP A N 1
ATOM 809 C CA . TRP A 1 103 ? 0.988 1.505 11.039 1.00 87.75 103 TRP A CA 1
ATOM 810 C C . TRP A 1 103 ? 0.227 2.790 10.703 1.00 87.75 103 TRP A C 1
ATOM 812 O O . TRP A 1 103 ? 0.710 3.893 10.950 1.00 87.75 103 TRP A O 1
ATOM 822 N N . ALA A 1 104 ? -1.001 2.646 10.211 1.00 89.62 104 ALA A N 1
ATOM 823 C CA . ALA A 1 104 ? -1.930 3.754 10.021 1.00 89.62 104 ALA A CA 1
ATOM 824 C C . ALA A 1 104 ? -3.074 3.651 11.036 1.00 89.62 104 ALA A C 1
ATOM 826 O O . ALA A 1 104 ? -3.761 2.631 11.091 1.00 89.62 104 ALA A O 1
ATOM 827 N N . LEU A 1 105 ? -3.281 4.713 11.819 1.00 90.94 105 LEU A N 1
ATOM 828 C CA . LEU A 1 105 ? -4.408 4.872 12.738 1.00 90.94 105 LEU A CA 1
ATOM 829 C C . LEU A 1 105 ? -5.372 5.922 12.175 1.00 90.94 105 LEU A C 1
ATOM 831 O O . LEU A 1 105 ? -4.956 7.027 11.835 1.00 90.94 105 LEU A O 1
ATOM 835 N N . SER A 1 106 ? -6.658 5.591 12.121 1.00 92.31 106 SER A N 1
ATOM 836 C CA . SER A 1 106 ? -7.748 6.510 11.789 1.00 92.31 106 SER A CA 1
ATOM 837 C C . SER A 1 106 ? -8.783 6.516 12.910 1.00 92.31 106 SER A C 1
ATOM 839 O O . SER A 1 106 ? -9.045 5.485 13.531 1.00 92.31 106 SER A O 1
ATOM 841 N N . VAL A 1 107 ? -9.388 7.675 13.161 1.00 94.19 107 VAL A N 1
ATOM 842 C CA . VAL A 1 107 ? -10.523 7.830 14.075 1.00 94.19 107 VAL A CA 1
ATOM 843 C C . VAL A 1 107 ? -11.598 8.628 13.352 1.00 94.19 107 VAL A C 1
ATOM 845 O O . VAL A 1 107 ? -11.354 9.742 12.899 1.00 94.19 107 VAL A O 1
ATOM 848 N N . THR A 1 108 ? -12.786 8.044 13.231 1.00 94.00 108 THR A N 1
ATOM 849 C CA . THR A 1 108 ? -13.935 8.622 12.533 1.00 94.00 108 THR A CA 1
ATOM 850 C C . THR A 1 108 ? -15.098 8.768 13.502 1.00 94.00 108 THR A C 1
ATOM 852 O O . THR A 1 108 ? -15.579 7.779 14.058 1.00 94.00 108 THR A O 1
ATOM 855 N N . PHE A 1 109 ? -15.575 10.000 13.662 1.00 94.19 109 PHE A N 1
ATOM 856 C CA . PHE A 1 109 ? -16.853 10.289 14.305 1.00 94.19 109 PHE A CA 1
ATOM 857 C C . PHE A 1 109 ? -17.951 10.322 13.242 1.00 94.19 109 PHE A C 1
ATOM 859 O O . PHE A 1 109 ? -17.763 10.901 12.171 1.00 94.19 109 PHE A O 1
ATOM 866 N N . LYS A 1 110 ? -19.080 9.677 13.532 1.00 88.31 110 LYS A N 1
ATOM 867 C CA . LYS A 1 110 ? -20.277 9.676 12.685 1.00 88.31 110 LYS A CA 1
ATOM 868 C C . LYS A 1 110 ? -21.326 10.552 13.371 1.00 88.31 110 LYS A C 1
ATOM 870 O O . LYS A 1 110 ? -21.568 10.386 14.569 1.00 88.31 110 LYS A O 1
ATOM 875 N N . PHE A 1 111 ? -21.879 11.493 12.613 1.00 84.69 111 PHE A N 1
ATOM 876 C CA . PHE A 1 111 ? -22.845 12.501 13.052 1.00 84.69 111 PHE A CA 1
ATOM 877 C C . PHE A 1 111 ? -24.183 12.265 12.349 1.00 84.69 111 PHE A C 1
ATOM 879 O O . PHE A 1 111 ? -24.128 11.880 11.157 1.00 84.69 111 PHE A O 1
#

Radius of gyration: 35.7 Å; Cα contacts (8 Å, |Δi|>4): 213; chains: 1; bounding box: 72×25×92 Å

Solvent-accessible surface area (backbone atoms only — not comparable to full-atom values): 6640 Å² total; per-residue (Å²): 94,75,50,77,46,72,82,45,96,39,34,28,44,34,43,34,41,48,77,47,79,46,79,45,74,51,65,56,46,75,41,77,48,87,48,81,47,53,73,48,77,49,78,45,99,85,78,49,72,49,78,47,75,45,81,52,69,76,45,80,41,75,46,56,58,47,76,45,78,47,78,50,73,53,76,48,44,35,44,37,40,32,93,47,96,45,38,40,38,36,42,28,44,71,85,40,97,89,50,66,90,57,51,46,80,47,77,46,79,58,131

Mean predicted aligned error: 14.99 Å

Nearest PDB structures (foldseek):
  2k0l-assembly1_A  TM=4.512E-01  e=3.097E-01  Klebsiella pneumoniae
  6bpn-assembly1_A  TM=5.305E-01  e=3.097E-01  Escherichia coli K-12
  5ec5-assembly1_B  TM=2.289E-01  e=1.871E-02  Eisenia fetida
  6bpo-assembly4_D  TM=5.124E-01  e=1.438E+00  Escherichia coli K-12
  4epa-assembly1_A  TM=6.561E-01  e=6.009E+00  Yersinia pestis

Foldseek 3Di:
DKDWDAPDPFKIKIKDKDKDKDWDWWDWDFDWDWFQWDWDKDQDPVRDIDIDTHDGDTDTDITDTDTDIDMDMDMKIWMWGHPDPQKIWIWIQCPDPVDCPRIDIDIGGHD

pLDDT: mean 77.3, std 13.91, range [50.5, 94.75]

Secondary structure (DSSP, 8-state):
-EEEEEEETTEEEEEEEEEEEEEE------EEE--PPPEEEEE-TTS-EEEEE-----EEE------EEEEEEEEEEEEEEEEETTEEEEEE--SBTTB-TT-EEEEEE--

Sequence (111 aa):
MGFEYRILSPLALRLGAIHRITWRDITSIEKLVASSPRLTRTDYGDGTFSEFAGEAQQHPGKSETINTTTHSTEFSYGIGYSPIDNLQIDIMGFQKLTDFTNWALSVTFKF

Organism: NCBI:txid1973747